Protein AF-A0A031JV03-F1 (afdb_monomer_lite)

Sequence (65 aa):
MKTACLAMAVLALAACSKSDTAPGPDGVTRGEARALDEAAAMLDERRPPAEAVAPAEAQASEAAQ

Radius of gyration: 23.4 Å; chains: 1; bounding box: 38×39×61 Å

Structure (mmCIF, N/CA/C/O backbone):
data_AF-A0A031JV03-F1
#
_entry.id   AF-A0A031JV03-F1
#
loop_
_atom_site.group_PDB
_atom_site.id
_atom_site.type_symbol
_atom_site.label_atom_id
_atom_site.label_alt_id
_atom_site.label_comp_id
_atom_site.label_asym_id
_atom_site.label_entity_id
_atom_site.label_seq_id
_atom_site.pdbx_PDB_ins_code
_atom_site.Cartn_x
_atom_site.Cartn_y
_atom_site.Cartn_z
_atom_site.occupancy
_atom_site.B_iso_or_equiv
_atom_site.auth_seq_id
_atom_site.auth_comp_id
_atom_site.auth_asym_id
_atom_site.auth_atom_id
_atom_site.pdbx_PDB_model_num
ATOM 1 N N . MET A 1 1 ? 16.833 -15.367 -42.024 1.00 61.09 1 MET A N 1
ATOM 2 C CA . MET A 1 1 ? 17.558 -14.245 -41.376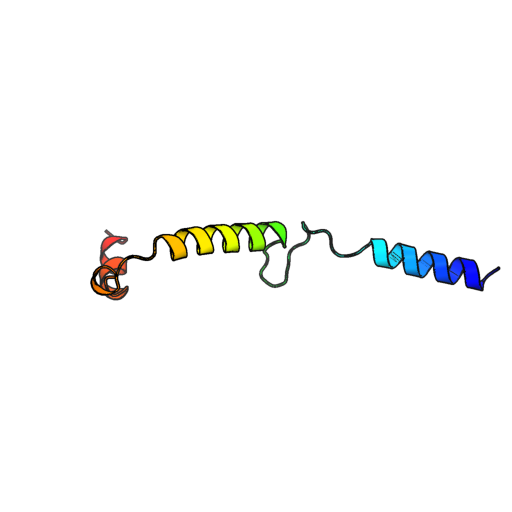 1.00 61.09 1 MET A CA 1
ATOM 3 C C . MET A 1 1 ? 16.626 -13.088 -41.013 1.00 61.09 1 MET A C 1
ATOM 5 O O . MET A 1 1 ? 16.541 -12.771 -39.839 1.00 61.09 1 MET A O 1
ATOM 9 N N . LYS A 1 2 ? 15.849 -12.523 -41.953 1.00 72.06 2 LYS A N 1
ATOM 10 C CA . LYS A 1 2 ? 14.866 -11.444 -41.683 1.00 72.06 2 LYS A CA 1
ATOM 11 C C . LYS A 1 2 ? 13.847 -11.751 -40.570 1.00 72.06 2 LYS A C 1
ATOM 13 O O . LYS A 1 2 ? 13.544 -10.885 -39.760 1.00 72.06 2 LYS A O 1
ATOM 18 N N . THR A 1 3 ? 13.352 -12.985 -40.509 1.00 78.38 3 THR A N 1
ATOM 19 C CA . THR A 1 3 ? 12.387 -13.437 -39.490 1.00 78.38 3 THR A CA 1
ATOM 20 C C . THR A 1 3 ? 12.976 -13.473 -38.079 1.00 78.38 3 THR A C 1
ATOM 22 O O . THR A 1 3 ? 12.292 -13.116 -37.127 1.00 78.38 3 THR A O 1
ATOM 25 N N . ALA A 1 4 ? 14.256 -13.831 -37.943 1.00 80.19 4 ALA A N 1
ATOM 26 C CA . ALA A 1 4 ? 14.948 -13.840 -36.656 1.00 80.19 4 ALA A CA 1
ATOM 27 C C . ALA A 1 4 ? 15.138 -12.418 -36.105 1.00 80.19 4 ALA A C 1
ATOM 29 O O . ALA A 1 4 ? 14.897 -12.183 -34.926 1.00 80.19 4 ALA A O 1
ATOM 30 N N . CYS A 1 5 ? 15.482 -11.452 -36.965 1.00 81.06 5 CYS A N 1
ATOM 31 C CA . CYS A 1 5 ? 15.571 -10.043 -36.570 1.00 81.06 5 CYS A CA 1
ATOM 32 C C . CYS A 1 5 ? 14.218 -9.490 -36.100 1.00 81.06 5 CYS A C 1
ATOM 34 O O . CYS A 1 5 ? 14.167 -8.748 -35.124 1.00 81.06 5 CYS A O 1
ATOM 36 N N . 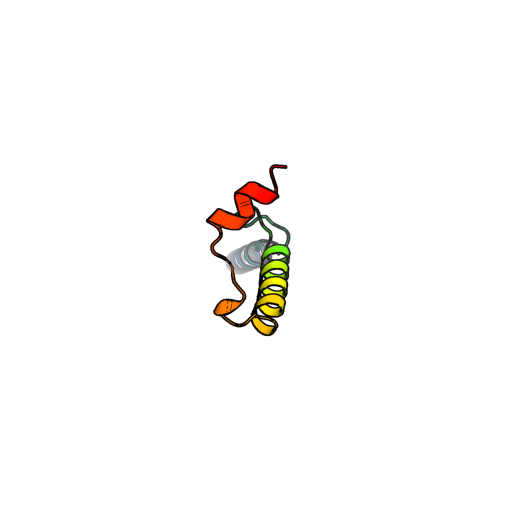LEU A 1 6 ? 13.123 -9.879 -36.763 1.00 84.69 6 LEU A N 1
ATOM 37 C CA . LEU A 1 6 ? 11.780 -9.431 -36.396 1.00 84.69 6 LEU A CA 1
ATOM 38 C C . LEU A 1 6 ? 11.353 -9.970 -35.021 1.00 84.69 6 LEU A C 1
ATOM 40 O O . LEU A 1 6 ? 10.831 -9.221 -34.201 1.00 84.69 6 LEU A O 1
ATOM 44 N N . ALA A 1 7 ? 11.633 -11.247 -34.741 1.00 83.62 7 ALA A N 1
ATOM 45 C CA . ALA A 1 7 ? 11.348 -11.855 -33.441 1.00 83.62 7 ALA A CA 1
ATOM 46 C C . ALA A 1 7 ? 12.142 -11.190 -32.301 1.00 83.62 7 ALA A C 1
ATOM 48 O O . ALA A 1 7 ? 11.603 -10.946 -31.223 1.00 83.62 7 ALA A O 1
ATOM 49 N N . MET A 1 8 ? 13.405 -10.839 -32.555 1.00 82.62 8 MET A N 1
ATOM 50 C CA . MET A 1 8 ? 14.274 -10.174 -31.578 1.00 82.62 8 MET A CA 1
ATOM 51 C C . MET A 1 8 ? 13.795 -8.748 -31.251 1.00 82.62 8 MET A C 1
ATOM 53 O O . MET A 1 8 ? 13.805 -8.345 -30.091 1.00 82.62 8 MET A O 1
ATOM 57 N N . ALA A 1 9 ? 13.287 -8.015 -32.247 1.00 81.44 9 ALA A N 1
ATOM 58 C CA . ALA A 1 9 ? 12.719 -6.682 -32.049 1.00 81.44 9 ALA A CA 1
ATOM 59 C C . ALA A 1 9 ? 11.436 -6.697 -31.195 1.00 81.44 9 ALA A C 1
ATOM 61 O O . ALA A 1 9 ? 11.259 -5.838 -30.335 1.00 81.44 9 ALA A O 1
ATOM 62 N N . VAL A 1 10 ? 10.560 -7.692 -31.380 1.00 80.31 10 VAL A N 1
ATOM 63 C CA . VAL A 1 10 ? 9.328 -7.833 -30.577 1.00 80.31 10 VAL A CA 1
ATOM 64 C C . VAL A 1 10 ? 9.648 -8.140 -29.109 1.00 80.31 10 VAL A C 1
ATOM 66 O O . VAL A 1 10 ? 9.036 -7.561 -28.213 1.00 80.31 10 VAL A O 1
ATOM 69 N N . LEU A 1 11 ? 10.646 -8.990 -28.849 1.00 78.50 11 LEU A N 1
ATOM 70 C CA . LEU A 1 11 ? 11.110 -9.294 -27.490 1.00 78.50 11 LEU A CA 1
ATOM 71 C C . LEU A 1 11 ? 11.727 -8.066 -26.801 1.00 78.50 11 LEU A C 1
ATOM 73 O O . LEU A 1 11 ? 11.491 -7.845 -25.615 1.00 78.50 11 LEU A O 1
ATOM 77 N N . ALA A 1 12 ? 12.464 -7.234 -27.543 1.00 77.31 12 ALA A N 1
ATOM 78 C CA . ALA A 1 12 ? 13.027 -5.992 -27.017 1.00 77.31 12 ALA A CA 1
ATOM 79 C C . ALA A 1 12 ? 11.943 -4.959 -26.646 1.00 77.31 12 ALA A C 1
ATOM 81 O O . ALA A 1 12 ? 12.076 -4.274 -25.636 1.00 77.31 12 ALA A O 1
ATOM 82 N N . LEU A 1 13 ? 10.839 -4.881 -27.401 1.00 68.12 13 LEU A N 1
ATOM 83 C CA . LEU A 1 13 ? 9.699 -4.019 -27.057 1.00 68.12 13 LEU A CA 1
ATOM 84 C C . LEU A 1 13 ? 8.942 -4.505 -25.811 1.00 68.12 13 LEU A C 1
ATOM 86 O O . LEU A 1 13 ? 8.459 -3.680 -25.039 1.00 68.12 13 LEU A O 1
ATOM 90 N N . ALA A 1 14 ? 8.870 -5.818 -25.575 1.00 66.38 14 ALA A N 1
ATOM 91 C CA . ALA A 1 14 ? 8.290 -6.367 -24.346 1.00 66.38 14 ALA A CA 1
ATOM 92 C C . ALA A 1 14 ? 9.127 -6.031 -23.095 1.00 66.38 14 ALA A C 1
ATOM 94 O O . ALA A 1 14 ? 8.581 -5.907 -22.000 1.00 66.38 14 ALA A O 1
ATOM 95 N N . ALA A 1 15 ? 10.438 -5.820 -23.255 1.00 64.06 15 ALA A N 1
ATOM 96 C CA . ALA A 1 15 ? 11.315 -5.356 -22.180 1.00 64.06 15 ALA A CA 1
ATOM 97 C C . ALA A 1 15 ? 11.130 -3.862 -21.839 1.00 64.06 15 ALA A C 1
ATOM 99 O O . ALA A 1 15 ? 11.504 -3.442 -20.748 1.00 64.06 15 ALA A O 1
ATOM 100 N N . CYS A 1 16 ? 10.483 -3.072 -22.706 1.00 65.50 16 CYS A N 1
ATOM 101 C CA . CYS A 1 16 ? 10.009 -1.715 -22.396 1.00 65.50 16 CYS A CA 1
ATOM 102 C C . CYS A 1 16 ? 8.668 -1.703 -21.636 1.00 65.50 16 CYS A C 1
ATOM 104 O O . CYS A 1 16 ? 7.938 -0.710 -21.669 1.00 65.50 16 CYS A O 1
ATOM 106 N N . SER A 1 17 ? 8.324 -2.796 -20.947 1.00 61.53 17 SER A N 1
ATOM 107 C CA . SER A 1 17 ? 7.174 -2.824 -20.049 1.00 61.53 17 SER A CA 1
ATOM 108 C C . SER A 1 17 ? 7.276 -1.712 -18.999 1.00 61.53 17 SER A C 1
ATOM 110 O O . SER A 1 17 ? 8.347 -1.429 -18.462 1.00 61.53 17 SER A O 1
ATOM 112 N N . LYS A 1 18 ? 6.122 -1.092 -18.733 1.00 62.56 18 LYS A N 1
ATOM 113 C CA . LYS A 1 18 ? 5.867 -0.021 -17.763 1.00 62.56 18 LYS A CA 1
ATOM 114 C C . LYS A 1 18 ? 6.684 -0.253 -16.480 1.00 62.56 18 LYS A C 1
ATOM 116 O O . LYS A 1 18 ? 6.375 -1.166 -15.719 1.00 62.56 18 LYS A O 1
ATOM 121 N N . SER A 1 19 ? 7.725 0.555 -16.264 1.00 64.50 19 SER A N 1
ATOM 122 C CA . SER A 1 19 ? 8.497 0.550 -15.016 1.00 64.50 19 SER A CA 1
ATOM 123 C C . SER A 1 19 ? 7.560 0.768 -13.828 1.00 64.50 19 SER A C 1
ATOM 125 O O . SER A 1 19 ? 6.598 1.527 -13.949 1.00 64.50 19 SER A O 1
ATOM 127 N N . ASP A 1 20 ? 7.854 0.161 -12.675 1.00 65.31 20 ASP A N 1
ATOM 128 C CA . ASP A 1 20 ? 7.043 0.319 -11.454 1.00 65.31 20 ASP A CA 1
ATOM 129 C C . ASP A 1 20 ? 6.894 1.779 -11.003 1.00 65.31 20 ASP A C 1
ATOM 131 O O . ASP A 1 20 ? 5.976 2.086 -10.252 1.00 65.31 20 ASP A O 1
ATOM 135 N N . THR A 1 21 ? 7.765 2.670 -11.488 1.00 62.53 21 THR A N 1
ATOM 136 C CA . THR A 1 21 ? 7.789 4.119 -11.234 1.00 62.53 21 THR A CA 1
ATOM 137 C C . THR A 1 21 ? 6.941 4.936 -12.213 1.00 62.53 21 THR A C 1
ATOM 139 O O . THR A 1 21 ? 6.793 6.142 -12.041 1.00 62.53 21 THR A O 1
ATOM 142 N N . ALA A 1 22 ? 6.412 4.334 -13.281 1.00 74.81 22 ALA A N 1
ATOM 143 C CA . ALA A 1 22 ? 5.542 5.059 -14.197 1.00 74.81 22 ALA A CA 1
ATOM 144 C C . ALA A 1 22 ? 4.144 5.210 -13.563 1.00 74.81 22 ALA A C 1
ATOM 146 O O . ALA A 1 22 ? 3.582 4.202 -13.124 1.00 74.81 22 ALA A O 1
ATOM 147 N N . PRO A 1 23 ? 3.547 6.418 -13.562 1.00 75.50 23 PRO A N 1
ATOM 148 C CA . PRO A 1 23 ? 2.239 6.644 -12.956 1.00 75.50 23 PRO A CA 1
ATOM 149 C C . PRO A 1 23 ? 1.164 5.731 -13.560 1.00 75.50 23 PRO A C 1
ATOM 151 O O . PRO A 1 23 ? 1.081 5.551 -14.789 1.00 75.50 23 PRO A O 1
ATOM 154 N N . GLY A 1 24 ? 0.375 5.127 -12.676 1.00 72.69 24 GLY A N 1
ATOM 155 C CA . GLY A 1 24 ? -0.842 4.386 -12.975 1.00 72.69 24 GLY A CA 1
ATOM 156 C C . GLY A 1 24 ? -2.0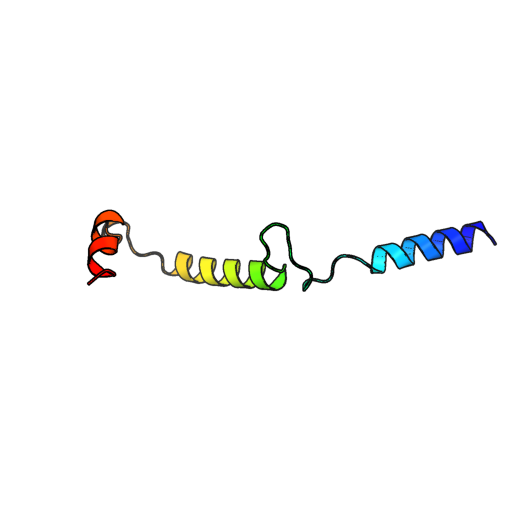24 5.314 -13.285 1.00 72.69 24 GLY A C 1
ATOM 157 O O . GLY A 1 24 ? -1.861 6.535 -13.312 1.00 72.69 24 GLY A O 1
ATOM 158 N N . PRO A 1 25 ? -3.214 4.751 -13.556 1.00 77.38 25 PRO A N 1
ATOM 159 C CA . PRO A 1 25 ? -4.403 5.526 -13.923 1.00 77.38 25 PRO A CA 1
ATOM 160 C C . PRO A 1 25 ? -4.822 6.531 -12.841 1.00 77.38 25 PRO A C 1
ATOM 162 O O . PRO A 1 25 ? -5.257 7.627 -13.175 1.00 77.38 25 PRO A O 1
ATOM 165 N N . ASP A 1 26 ? -4.603 6.195 -11.570 1.00 81.38 26 ASP A N 1
ATOM 166 C CA . ASP A 1 26 ? -4.943 7.041 -10.420 1.00 81.38 26 ASP A CA 1
ATOM 167 C C . ASP A 1 26 ? -3.833 8.046 -10.057 1.00 81.38 26 ASP A C 1
ATOM 169 O O . ASP A 1 26 ? -3.854 8.659 -8.995 1.00 81.38 26 ASP A O 1
ATOM 173 N N . GLY A 1 27 ? -2.819 8.203 -10.917 1.00 86.12 27 GLY A N 1
ATOM 174 C CA . GLY A 1 27 ? -1.682 9.097 -10.680 1.00 86.12 27 GLY A CA 1
ATOM 175 C C . GLY A 1 27 ? -0.630 8.554 -9.708 1.00 86.12 27 GLY A C 1
ATOM 176 O O . GLY A 1 27 ? 0.422 9.172 -9.573 1.00 86.12 27 GLY A O 1
ATOM 177 N N . VAL A 1 28 ? -0.866 7.390 -9.095 1.00 88.69 28 VAL A N 1
ATOM 178 C CA . VAL A 1 28 ? 0.096 6.685 -8.234 1.00 88.69 28 VAL A CA 1
ATOM 179 C C . VAL A 1 28 ? 0.859 5.613 -9.004 1.00 88.69 28 VAL A C 1
ATOM 181 O O . VAL A 1 28 ? 0.340 4.959 -9.910 1.00 88.69 28 VAL A O 1
ATOM 184 N N . THR A 1 29 ? 2.117 5.422 -8.649 1.00 89.12 29 THR A N 1
ATOM 185 C CA . THR A 1 29 ? 2.971 4.340 -9.138 1.00 89.12 29 THR A CA 1
ATOM 186 C C . THR A 1 29 ? 2.564 2.995 -8.524 1.00 89.12 29 THR A C 1
ATOM 188 O O . THR A 1 29 ? 1.868 2.942 -7.508 1.00 89.12 29 THR A O 1
ATOM 191 N N . ARG A 1 30 ? 3.011 1.870 -9.104 1.00 87.25 30 ARG A N 1
ATOM 192 C CA . ARG A 1 30 ? 2.749 0.546 -8.500 1.00 87.25 30 ARG A CA 1
ATOM 193 C C . ARG A 1 30 ? 3.393 0.417 -7.120 1.00 87.25 30 ARG A C 1
ATOM 195 O O . ARG A 1 30 ? 2.806 -0.196 -6.232 1.00 87.25 30 ARG A O 1
ATOM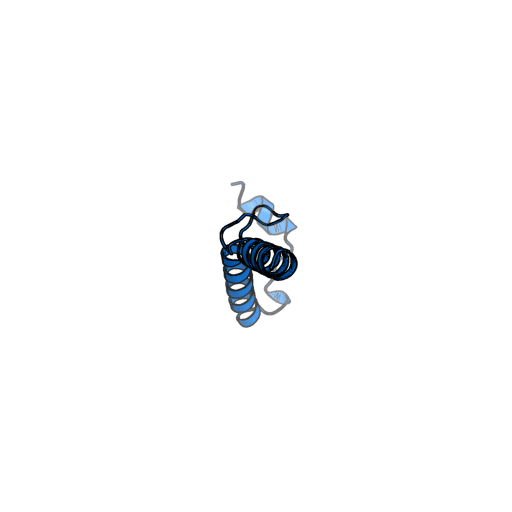 202 N N . GLY A 1 31 ? 4.586 0.993 -6.950 1.00 88.81 31 GLY A N 1
ATOM 203 C CA . GLY A 1 31 ? 5.287 1.018 -5.667 1.00 88.81 31 GLY A CA 1
ATOM 204 C C . GLY A 1 31 ? 4.512 1.790 -4.598 1.00 88.81 31 GLY A C 1
ATOM 205 O O . GLY A 1 31 ? 4.357 1.296 -3.485 1.00 88.81 31 GLY A O 1
ATOM 206 N N . GLU A 1 32 ? 3.972 2.957 -4.954 1.00 90.69 32 GLU A N 1
ATOM 207 C CA . GLU A 1 32 ? 3.135 3.764 -4.057 1.00 90.69 32 GLU A CA 1
ATOM 208 C C . GLU A 1 32 ? 1.824 3.057 -3.701 1.00 90.69 32 GLU A C 1
ATOM 210 O O . GLU A 1 32 ? 1.477 3.005 -2.526 1.00 90.69 32 GLU A O 1
ATOM 215 N N . ALA A 1 33 ? 1.134 2.450 -4.673 1.00 91.81 33 ALA A N 1
ATOM 216 C CA . ALA A 1 33 ? -0.088 1.687 -4.408 1.00 91.81 33 ALA A CA 1
ATOM 217 C C . ALA A 1 33 ? 0.161 0.545 -3.407 1.00 91.81 33 ALA A C 1
ATOM 219 O O . ALA A 1 33 ? -0.559 0.412 -2.423 1.00 91.81 33 ALA A O 1
ATOM 220 N N . ARG A 1 34 ? 1.251 -0.215 -3.590 1.00 91.81 34 ARG A N 1
ATOM 221 C CA . ARG A 1 34 ? 1.637 -1.287 -2.663 1.00 91.81 34 ARG A CA 1
ATOM 222 C C . ARG A 1 34 ? 1.921 -0.769 -1.250 1.00 91.81 34 ARG A C 1
ATOM 224 O O . ARG A 1 34 ? 1.539 -1.419 -0.283 1.00 91.81 34 ARG A O 1
ATOM 231 N N . ALA A 1 35 ? 2.598 0.372 -1.130 1.00 94.50 35 ALA A N 1
ATOM 232 C CA . ALA A 1 35 ? 2.885 0.985 0.166 1.00 94.50 35 ALA A CA 1
ATOM 233 C C . ALA A 1 35 ? 1.605 1.465 0.875 1.00 94.50 35 ALA A C 1
ATOM 235 O O . ALA A 1 35 ? 1.486 1.324 2.091 1.00 94.50 35 ALA A O 1
ATOM 236 N N . LEU A 1 36 ? 0.636 1.998 0.123 1.00 94.12 36 LEU A N 1
ATOM 237 C CA . LEU A 1 36 ? -0.673 2.388 0.653 1.00 94.12 36 LEU A CA 1
ATOM 238 C C . LEU A 1 36 ? -1.482 1.172 1.125 1.00 94.12 36 LEU A C 1
ATOM 240 O O . LEU A 1 36 ? -2.067 1.225 2.205 1.00 94.12 36 LEU A O 1
ATOM 244 N N . ASP A 1 37 ? -1.465 0.073 0.369 1.00 94.75 37 ASP A N 1
ATOM 245 C CA . ASP A 1 37 ? -2.140 -1.175 0.750 1.00 94.75 37 ASP A CA 1
ATOM 246 C C . ASP A 1 37 ? -1.542 -1.783 2.027 1.00 94.75 37 ASP A C 1
ATOM 248 O O . ASP A 1 37 ? -2.271 -2.234 2.910 1.00 94.75 37 ASP A O 1
ATOM 252 N N . GLU A 1 38 ? -0.213 -1.763 2.162 1.00 96.88 38 GLU A N 1
ATOM 253 C CA . GLU A 1 38 ? 0.474 -2.220 3.374 1.00 96.88 38 GLU A CA 1
ATOM 254 C C . GLU A 1 38 ? 0.091 -1.364 4.589 1.00 96.88 38 GLU A C 1
ATOM 256 O O . GLU A 1 38 ? -0.240 -1.897 5.650 1.00 96.88 38 GLU A O 1
ATOM 261 N N . ALA A 1 39 ? 0.050 -0.040 4.426 1.00 96.06 39 ALA A N 1
ATOM 262 C CA . ALA A 1 39 ? -0.393 0.864 5.481 1.00 96.06 39 ALA A CA 1
ATOM 263 C C . ALA A 1 39 ? -1.859 0.614 5.881 1.00 96.06 39 ALA A C 1
ATOM 265 O O . ALA A 1 39 ? -2.180 0.616 7.071 1.00 96.06 39 ALA A O 1
ATOM 266 N N . ALA A 1 40 ? -2.743 0.362 4.912 1.00 95.62 40 ALA A N 1
ATOM 267 C CA . ALA A 1 40 ? -4.139 0.022 5.176 1.00 95.62 40 ALA A CA 1
ATOM 268 C C . ALA A 1 40 ? -4.267 -1.306 5.940 1.00 95.62 40 ALA A C 1
ATOM 270 O O . ALA A 1 40 ? -5.001 -1.373 6.927 1.00 95.62 40 ALA A O 1
ATOM 271 N N . ALA A 1 41 ? -3.490 -2.328 5.568 1.00 96.81 41 ALA A N 1
ATOM 272 C CA . ALA A 1 41 ? -3.467 -3.607 6.274 1.00 96.81 41 ALA A CA 1
ATOM 273 C C . ALA A 1 41 ? -3.066 -3.443 7.753 1.00 96.81 41 ALA A C 1
ATOM 275 O O . ALA A 1 41 ? -3.713 -4.007 8.634 1.00 96.81 41 ALA A O 1
ATOM 276 N N .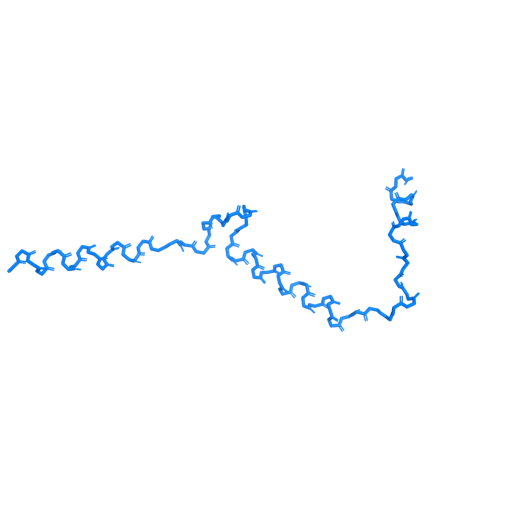 MET A 1 42 ? -2.066 -2.602 8.047 1.00 95.25 42 MET A N 1
ATOM 277 C CA . MET A 1 42 ? -1.659 -2.298 9.428 1.00 95.25 42 MET A CA 1
ATOM 278 C C . MET A 1 42 ? -2.762 -1.611 10.250 1.00 95.25 42 MET A C 1
ATOM 280 O O . MET A 1 42 ? -2.799 -1.761 11.474 1.00 95.25 42 MET A O 1
ATOM 284 N N . LEU A 1 43 ? -3.628 -0.819 9.611 1.00 91.50 43 LEU A N 1
ATOM 285 C CA . LEU A 1 43 ? -4.782 -0.194 10.266 1.00 91.50 43 LEU A CA 1
ATOM 286 C C . LEU A 1 43 ? -5.900 -1.207 10.512 1.00 91.50 43 LEU A C 1
ATOM 288 O O . LEU A 1 43 ? -6.519 -1.181 11.575 1.00 91.50 43 LEU A O 1
ATOM 292 N N . ASP A 1 44 ? -6.126 -2.118 9.568 1.00 92.44 44 ASP A N 1
ATOM 293 C CA . ASP A 1 44 ? -7.125 -3.176 9.704 1.00 92.44 44 ASP A CA 1
ATOM 294 C C . ASP A 1 44 ? -6.774 -4.165 10.822 1.00 92.44 44 ASP A C 1
ATOM 296 O O . ASP A 1 44 ? -7.655 -4.552 11.590 1.00 92.44 44 ASP A O 1
ATOM 300 N N . GLU A 1 45 ? -5.492 -4.496 11.001 1.00 95.12 45 GLU A N 1
ATOM 301 C CA . GLU A 1 45 ? -5.009 -5.277 12.153 1.00 95.12 45 GLU A CA 1
ATOM 302 C C . GLU A 1 45 ? -5.322 -4.610 13.499 1.00 95.12 45 GLU A C 1
ATOM 304 O O . GLU A 1 45 ? -5.479 -5.281 14.519 1.00 95.12 45 GLU A O 1
ATOM 309 N N . ARG A 1 46 ? -5.411 -3.277 13.511 1.00 91.94 46 ARG A N 1
ATOM 310 C CA . ARG A 1 46 ? -5.663 -2.455 14.701 1.00 91.94 46 ARG A CA 1
ATOM 311 C C . ARG A 1 46 ? -7.084 -1.910 14.725 1.00 91.94 46 ARG A C 1
ATOM 313 O O . ARG A 1 46 ? -7.334 -0.910 15.402 1.00 91.94 46 ARG A O 1
ATOM 320 N N . ARG A 1 47 ? -8.007 -2.526 13.977 1.00 89.81 47 ARG A N 1
ATOM 321 C CA . ARG A 1 47 ? -9.370 -2.019 13.840 1.00 89.81 47 ARG A CA 1
ATOM 322 C C . ARG A 1 47 ? -10.030 -1.919 15.224 1.00 89.81 47 ARG A C 1
ATOM 324 O O . ARG A 1 47 ? -10.173 -2.940 15.901 1.00 89.81 47 ARG A O 1
ATOM 331 N N . PRO A 1 48 ? -10.423 -0.710 15.662 1.00 87.94 48 PRO A N 1
ATOM 332 C CA . PRO A 1 48 ? -11.099 -0.540 16.936 1.00 87.94 48 PRO A CA 1
ATOM 333 C C . PRO A 1 48 ? -12.491 -1.190 16.888 1.00 87.94 48 PRO A C 1
ATOM 335 O O . PRO A 1 48 ? -13.056 -1.369 15.802 1.00 87.94 48 PRO A O 1
ATOM 338 N N . PRO A 1 49 ? -13.058 -1.556 18.048 1.00 86.50 49 PRO A N 1
ATOM 339 C CA . PRO A 1 49 ? -14.400 -2.114 18.102 1.00 86.50 49 PRO A CA 1
ATOM 340 C C . PRO A 1 49 ? -15.421 -1.075 17.609 1.00 86.50 49 PRO A C 1
ATOM 342 O O . PRO A 1 49 ? -15.181 0.133 17.686 1.00 86.50 49 PRO A O 1
ATOM 345 N N . ALA A 1 50 ? -16.541 -1.536 17.047 1.00 82.75 50 ALA A N 1
ATOM 346 C CA . ALA A 1 50 ? -17.463 -0.683 16.292 1.00 82.75 50 ALA A CA 1
ATOM 347 C C . ALA A 1 50 ? -18.028 0.482 17.123 1.00 82.75 50 ALA A C 1
ATOM 349 O O . ALA A 1 50 ? -18.310 1.545 16.577 1.00 82.75 50 ALA A O 1
ATOM 350 N N . GLU A 1 51 ? -18.140 0.313 18.441 1.00 83.81 51 GLU A N 1
ATOM 351 C CA . GLU A 1 51 ? -18.650 1.338 19.353 1.00 83.81 51 GLU A CA 1
ATOM 352 C C . GLU A 1 51 ? -17.652 2.488 19.571 1.00 83.81 51 GLU A C 1
ATOM 354 O O . GLU A 1 51 ? -18.044 3.571 19.998 1.00 83.81 51 GLU A O 1
ATOM 359 N N . ALA A 1 52 ? -16.366 2.270 19.271 1.00 80.69 52 ALA A N 1
ATOM 360 C CA . ALA A 1 52 ? -15.310 3.277 19.375 1.00 80.69 52 ALA A CA 1
ATOM 361 C C . ALA A 1 52 ? -15.169 4.144 18.109 1.00 80.69 52 ALA A C 1
ATOM 363 O O . ALA A 1 52 ? -14.422 5.124 18.117 1.00 80.69 52 ALA A O 1
ATOM 364 N N . VAL A 1 53 ? -15.876 3.812 17.024 1.00 82.12 53 VAL A N 1
ATOM 365 C CA . VAL A 1 53 ? -15.884 4.603 15.789 1.00 82.12 53 VAL A CA 1
ATOM 366 C C . VAL A 1 53 ? -17.044 5.595 15.856 1.00 82.12 53 VAL A C 1
ATOM 368 O O . VAL A 1 53 ? -18.201 5.239 15.639 1.00 82.12 53 VAL A O 1
ATOM 371 N N . ALA A 1 54 ? -16.739 6.852 16.182 1.00 78.69 54 ALA A N 1
ATOM 372 C CA . ALA A 1 54 ? -17.735 7.919 16.162 1.00 78.69 54 ALA A CA 1
ATOM 373 C C . ALA A 1 54 ? -18.210 8.198 14.718 1.00 78.69 54 ALA A C 1
ATOM 375 O O . ALA A 1 54 ? -17.403 8.125 13.786 1.00 78.69 54 ALA A O 1
ATOM 376 N N . PRO A 1 55 ? -19.491 8.553 14.504 1.00 76.25 55 PRO A N 1
ATOM 377 C CA . PRO A 1 55 ? -19.982 8.968 13.194 1.00 76.25 55 PRO A CA 1
ATOM 378 C C . PRO A 1 55 ? -19.187 10.168 12.663 1.00 76.25 55 PRO A C 1
ATOM 380 O O . PRO A 1 55 ? -18.974 11.146 13.382 1.00 76.25 55 PRO A O 1
ATOM 383 N N . ALA A 1 56 ? -18.783 10.107 11.392 1.00 66.69 56 ALA A N 1
ATOM 384 C CA . ALA A 1 56 ? -17.902 11.093 10.754 1.00 66.69 56 ALA A CA 1
ATOM 385 C C . ALA A 1 56 ? -18.434 12.543 10.804 1.00 66.69 56 ALA A C 1
ATOM 387 O O . ALA A 1 56 ? -17.655 13.495 10.763 1.00 66.69 56 ALA A O 1
ATOM 388 N N . GLU A 1 57 ? -19.750 12.720 10.953 1.00 64.06 57 GLU A N 1
ATOM 389 C CA . GLU A 1 57 ? -20.409 14.026 11.089 1.00 64.06 57 GLU A CA 1
ATOM 390 C C . GLU A 1 57 ? -19.982 14.779 12.363 1.00 64.06 57 GLU A C 1
ATOM 392 O O . GLU A 1 57 ? -19.930 16.007 12.357 1.00 64.06 57 GLU A O 1
ATOM 397 N N . ALA A 1 58 ? -19.609 14.066 13.433 1.00 60.78 58 ALA A N 1
ATOM 398 C CA . ALA A 1 58 ? -19.161 14.679 14.684 1.00 60.78 58 ALA A CA 1
ATOM 399 C C . ALA A 1 58 ? -17.703 15.180 14.623 1.00 60.78 58 ALA A C 1
ATOM 401 O O . ALA A 1 58 ? -17.356 16.140 15.303 1.00 60.78 58 ALA A O 1
ATOM 402 N N . GLN A 1 59 ? -16.850 14.571 13.792 1.00 61.28 59 GLN A N 1
ATOM 403 C CA . GLN A 1 59 ? -15.408 14.864 13.756 1.00 61.28 59 GLN A CA 1
ATOM 404 C C . GLN A 1 59 ? -15.044 16.013 12.799 1.00 61.28 59 GLN A C 1
ATOM 406 O O . GLN A 1 59 ? -14.064 16.723 13.026 1.00 61.28 59 GLN A O 1
ATOM 411 N N . ALA A 1 60 ? -15.855 16.261 11.764 1.00 60.78 60 ALA A N 1
ATOM 412 C CA . ALA A 1 60 ? -15.631 17.358 10.816 1.00 60.78 60 ALA A CA 1
ATOM 413 C C . ALA A 1 60 ? -15.823 18.758 11.439 1.00 60.78 60 ALA A C 1
ATOM 415 O O . ALA A 1 60 ? -15.229 19.726 10.968 1.00 60.78 60 ALA A O 1
ATOM 416 N N . SER A 1 61 ? -16.614 18.872 12.513 1.00 61.09 61 SER A N 1
ATOM 417 C CA . SER A 1 61 ? -16.841 20.141 13.224 1.00 61.09 61 SER A CA 1
ATOM 418 C C . SER A 1 61 ? -15.725 20.504 14.216 1.00 61.09 61 SER A C 1
ATOM 420 O O . SER A 1 61 ? -15.669 21.649 14.670 1.00 61.09 61 SER A O 1
ATOM 422 N N . GLU A 1 62 ? -14.857 19.553 14.570 1.00 56.91 62 GLU A N 1
ATOM 423 C CA . GLU A 1 62 ? -13.776 19.736 15.550 1.00 56.91 62 GLU A CA 1
ATOM 424 C C . GLU A 1 62 ? -12.431 20.047 14.873 1.00 56.91 62 GLU A C 1
ATOM 426 O O . GLU A 1 62 ? -11.639 20.812 15.405 1.00 56.91 62 GLU A O 1
ATOM 431 N N . ALA A 1 63 ? -12.207 19.561 13.646 1.00 57.53 63 ALA A N 1
ATOM 432 C CA . ALA A 1 63 ? -11.016 19.884 12.849 1.00 57.53 63 ALA A CA 1
ATOM 433 C C . ALA A 1 63 ? -11.062 21.270 12.163 1.00 57.53 63 ALA A C 1
ATOM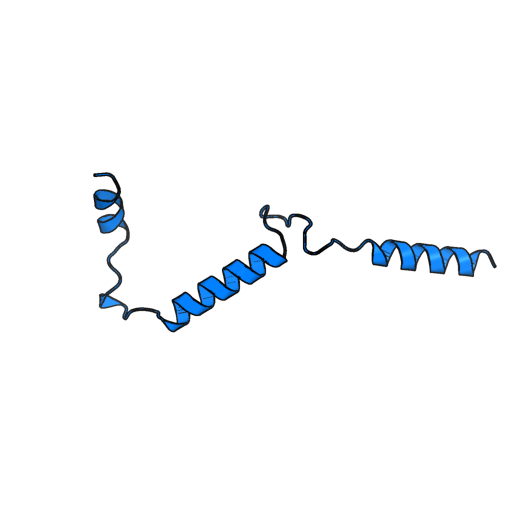 435 O O . ALA A 1 63 ? -10.083 21.684 11.543 1.00 57.53 63 ALA A O 1
ATOM 436 N N . ALA A 1 64 ? -12.202 21.965 12.234 1.00 58.66 64 ALA A N 1
ATOM 437 C CA . ALA A 1 64 ? -12.407 23.304 11.675 1.00 58.66 64 ALA A CA 1
ATOM 438 C C . ALA A 1 64 ? -12.341 24.429 12.731 1.00 58.66 64 ALA A C 1
ATOM 440 O O . ALA A 1 64 ? -12.609 25.583 12.388 1.00 58.66 64 ALA A O 1
ATOM 441 N N . GLN A 1 65 ? -12.022 24.097 13.990 1.00 52.88 65 GLN A N 1
ATOM 442 C CA . GLN A 1 65 ? -11.815 25.048 15.091 1.00 52.88 65 GLN A CA 1
ATOM 443 C C . GLN A 1 65 ? -10.331 25.239 15.400 1.00 52.88 65 GLN A C 1
ATOM 445 O O . GLN A 1 65 ? -9.586 24.234 15.391 1.00 52.88 65 GLN A O 1
#

pLDDT: mean 78.49, std 12.59, range [52.88, 96.88]

Foldseek 3Di:
DVVVVVVVVVVVVVVVPDDQCHADPVRDGVVRVVVVVVVVVVCVVVPDPPVPDDDPVVVVVVVVD

Secondary structure (DSSP, 8-state):
-HHHHHHHHHHHHHHT---TTS--TTS--HHHHHHHHHHHHHHHTTPPPGGGS--HHHHTTTTT-

Organism: NCBI:txid158500